Protein AF-A0A8S2G688-F1 (afdb_monomer_lite)

Organism: NCBI:txid1234261

pLDDT: mean 84.32, std 14.02, range [44.88, 97.44]

Secondary structure (DSSP, 8-state):
-EEPPHHHHHHH-PPPPPP---TT-HHHHHHHHTTSS-S-TTTEEEEE---SHHHHT-HHHHHHHHHHHHHHHHHT-EEEEES-GGGTGGGHHHHTT--EE---

Sequence (104 aa):
SMQLDSNRRLLYGRYKLVIDETEDESAARLLFQVGVLDPNPDKTTVFRMSDFVDDINNELKNVEILSTIKLCMETGKTILMVNTGRIHGSLYDVFNQNFSIMAT

Foldseek 3Di:
DDWPPPVVCVVPDADDDDDDPDPPPVVVVVCCVVPVAPPDCLAEDEDEQDPDPVSVPPVVVVVVVVVVVVVCVVSVHHYHYHPPPVCCVVCVCVNVVRDDDDDD

Radius of gyration: 15.56 Å; chains: 1; bounding box: 33×28×44 Å

InterPro domains:
  IPR031248 E3 ubiquitin-protein ligase RNF213 [PTHR22605] (13-102)

Structure (mmCIF, N/CA/C/O backbone):
data_AF-A0A8S2G688-F1
#
_entry.id   AF-A0A8S2G688-F1
#
loop_
_atom_site.group_PDB
_atom_site.id
_atom_site.type_symbol
_atom_site.label_atom_id
_atom_site.label_alt_id
_atom_site.label_comp_id
_atom_site.label_asym_id
_atom_site.label_entity_id
_atom_site.label_seq_id
_atom_site.pdbx_PDB_ins_code
_atom_site.Cartn_x
_atom_site.Cartn_y
_atom_site.Cartn_z
_atom_site.occupancy
_atom_site.B_iso_or_equiv
_atom_site.auth_seq_id
_atom_site.auth_comp_id
_atom_site.auth_asym_id
_atom_site.auth_atom_id
_atom_site.pdbx_PDB_model_num
ATOM 1 N N . SER A 1 1 ? 0.383 -3.725 28.687 1.00 46.19 1 SER A N 1
ATOM 2 C CA . SER A 1 1 ? -0.105 -3.491 27.315 1.00 46.19 1 SER A CA 1
ATOM 3 C C . SER A 1 1 ? -0.900 -4.711 26.885 1.00 46.19 1 SER A C 1
ATOM 5 O O . SER A 1 1 ? -0.417 -5.826 27.037 1.00 46.19 1 SER A O 1
ATOM 7 N N . MET A 1 2 ? -2.146 -4.535 26.442 1.00 44.88 2 MET A N 1
ATOM 8 C CA . MET A 1 2 ? -2.960 -5.654 25.962 1.00 44.88 2 MET A CA 1
ATOM 9 C C . MET A 1 2 ? -2.533 -5.938 24.517 1.00 44.88 2 MET A C 1
ATOM 11 O O . MET A 1 2 ? -2.825 -5.147 23.617 1.00 44.88 2 MET A O 1
ATOM 15 N N . GLN A 1 3 ? -1.749 -6.999 24.316 1.00 55.72 3 GLN A N 1
ATOM 16 C CA . GLN A 1 3 ? -1.441 -7.500 22.976 1.00 55.72 3 GLN A CA 1
ATOM 17 C C . GLN A 1 3 ? -2.735 -8.042 22.360 1.00 55.72 3 GLN A C 1
ATOM 19 O O . GLN A 1 3 ? -3.546 -8.653 23.060 1.00 55.72 3 GLN A O 1
ATOM 24 N N . LEU A 1 4 ? -2.965 -7.782 21.072 1.00 55.97 4 LEU A N 1
ATOM 25 C CA . LEU A 1 4 ? -4.109 -8.353 20.363 1.00 55.97 4 LEU A CA 1
ATOM 26 C C . LEU A 1 4 ? -4.039 -9.882 20.429 1.00 55.97 4 LEU A C 1
ATOM 28 O O . LEU A 1 4 ? -3.113 -10.487 19.894 1.00 55.97 4 LEU A O 1
ATOM 32 N N . ASP A 1 5 ? -5.030 -10.481 21.088 1.00 55.44 5 ASP A N 1
ATOM 33 C CA . ASP A 1 5 ? -5.183 -11.928 21.198 1.00 55.44 5 ASP A CA 1
ATOM 34 C C . ASP A 1 5 ? -5.215 -12.573 19.800 1.00 55.44 5 ASP A C 1
ATOM 36 O O . ASP A 1 5 ? -5.790 -12.029 18.852 1.00 55.44 5 ASP A O 1
ATOM 40 N N . SER A 1 6 ? -4.598 -13.743 19.672 1.00 57.28 6 SER A N 1
ATOM 41 C CA . SER A 1 6 ? -4.412 -14.519 18.438 1.00 57.28 6 SER A CA 1
ATOM 42 C C . SER A 1 6 ? -5.708 -14.679 17.634 1.00 57.28 6 SER A C 1
ATOM 44 O O . SER A 1 6 ? -5.694 -14.620 16.406 1.00 57.28 6 SER A O 1
ATOM 46 N N . ASN A 1 7 ? -6.843 -14.807 18.327 1.00 53.25 7 ASN A N 1
ATOM 47 C CA . ASN A 1 7 ? -8.171 -14.913 17.721 1.00 53.25 7 ASN A CA 1
ATOM 48 C C . ASN A 1 7 ? -8.627 -13.635 16.996 1.00 53.25 7 ASN A C 1
ATOM 50 O O . ASN A 1 7 ? -9.364 -13.722 16.017 1.00 53.25 7 ASN A O 1
ATOM 54 N N . ARG A 1 8 ? -8.174 -12.443 17.410 1.00 53.00 8 ARG A N 1
ATOM 55 C CA . ARG A 1 8 ? -8.487 -11.186 16.709 1.00 53.00 8 ARG A CA 1
ATOM 56 C C . ARG A 1 8 ? -7.679 -11.009 15.425 1.00 53.00 8 ARG A C 1
ATOM 58 O O . ARG A 1 8 ? -8.171 -10.354 14.513 1.00 53.00 8 ARG A O 1
ATOM 65 N N . ARG A 1 9 ? -6.495 -11.627 15.298 1.00 54.62 9 ARG A N 1
ATOM 66 C CA . ARG A 1 9 ? -5.717 -11.612 14.038 1.00 54.62 9 ARG A CA 1
ATOM 67 C C . ARG A 1 9 ? -6.483 -12.253 12.876 1.00 54.62 9 ARG A C 1
ATOM 69 O O . ARG A 1 9 ? -6.334 -11.825 11.735 1.00 54.62 9 ARG A O 1
ATOM 76 N N . LEU A 1 10 ? -7.348 -13.228 13.164 1.00 53.09 10 LEU A N 1
ATOM 77 C CA . LEU A 1 10 ? -8.199 -13.872 12.158 1.00 53.09 10 LEU A CA 1
ATOM 78 C C . LEU A 1 10 ? -9.261 -12.927 11.574 1.00 53.09 10 LEU A C 1
ATOM 80 O O . LEU A 1 10 ? -9.671 -13.127 10.435 1.00 53.09 10 LEU A O 1
ATOM 84 N N . LEU A 1 11 ? -9.678 -11.890 12.311 1.00 59.72 11 LEU A N 1
ATOM 85 C CA . LEU A 1 11 ? -10.738 -10.975 11.874 1.00 59.72 11 LEU A CA 1
ATOM 86 C C . LEU A 1 11 ? -10.264 -9.938 10.844 1.00 59.72 11 LEU A C 1
ATOM 88 O O . LEU A 1 11 ? -11.080 -9.469 10.058 1.00 59.72 11 LEU A O 1
ATOM 92 N N . TYR A 1 12 ? -8.973 -9.583 10.826 1.00 69.62 12 TYR A N 1
ATOM 93 C CA . TYR A 1 12 ? -8.478 -8.454 10.021 1.00 69.62 12 TYR A CA 1
ATOM 94 C C . TYR A 1 12 ? -7.706 -8.843 8.755 1.00 69.62 12 TYR A C 1
ATOM 96 O O . TYR A 1 12 ? -7.458 -7.982 7.916 1.00 69.62 12 TYR A O 1
ATOM 104 N N . GLY A 1 13 ? -7.377 -10.126 8.564 1.00 81.12 13 GLY A N 1
ATOM 105 C CA . GLY A 1 13 ? -6.602 -10.598 7.413 1.00 81.12 13 GLY A CA 1
ATOM 106 C C . GLY A 1 13 ? -5.188 -9.996 7.340 1.00 81.12 13 GLY A C 1
ATOM 107 O O . GLY A 1 13 ? -4.896 -8.939 7.888 1.00 81.12 13 GLY A O 1
ATOM 108 N N . ARG A 1 14 ? -4.257 -10.672 6.659 1.00 89.06 14 ARG A N 1
ATOM 109 C CA . ARG A 1 14 ? -2.932 -10.083 6.386 1.00 89.06 14 ARG A CA 1
ATOM 110 C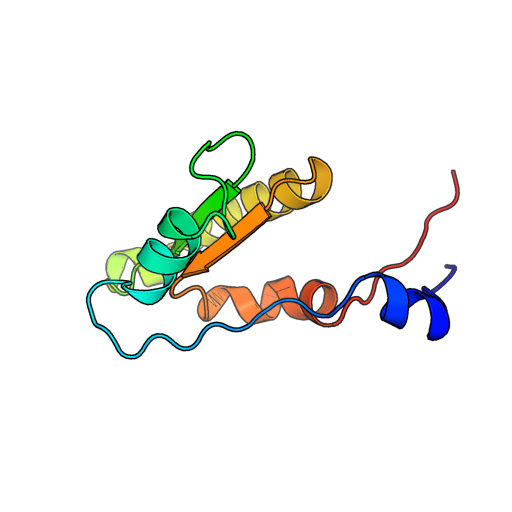 C . ARG A 1 14 ? -2.992 -9.128 5.195 1.00 89.06 14 ARG A C 1
ATOM 112 O O . ARG A 1 14 ? -3.788 -9.350 4.270 1.00 89.06 14 ARG A O 1
ATOM 119 N N . TYR A 1 15 ? -2.098 -8.137 5.207 1.00 92.38 15 TYR A N 1
ATOM 120 C CA . TYR A 1 15 ? -1.806 -7.282 4.054 1.00 92.38 15 TYR A CA 1
ATOM 121 C C . TYR A 1 15 ? -1.461 -8.125 2.822 1.00 92.38 15 TYR A C 1
ATOM 123 O O . TYR A 1 15 ? -1.009 -9.270 2.938 1.00 92.38 15 TYR A O 1
ATOM 131 N N . LYS A 1 16 ? -1.727 -7.579 1.634 1.00 92.56 16 LYS A N 1
ATOM 132 C CA . LYS A 1 16 ? -1.550 -8.291 0.367 1.00 92.56 16 LYS A CA 1
ATOM 133 C C . LYS A 1 16 ? -0.217 -7.909 -0.260 1.00 92.56 16 LYS A C 1
ATOM 135 O O . LYS A 1 16 ? 0.064 -6.728 -0.419 1.00 92.56 16 LYS A O 1
ATOM 140 N N . LEU A 1 17 ? 0.565 -8.920 -0.630 1.00 93.31 17 LEU A N 1
ATOM 141 C CA . LEU A 1 17 ? 1.684 -8.761 -1.547 1.00 93.31 17 LEU A CA 1
ATOM 142 C C . LEU A 1 17 ? 1.172 -9.074 -2.949 1.00 93.31 17 LEU A C 1
ATOM 144 O O . LEU A 1 17 ? 0.687 -10.178 -3.197 1.00 93.31 17 LEU A O 1
ATOM 148 N N . VAL A 1 18 ? 1.258 -8.090 -3.832 1.00 93.06 18 VAL A N 1
ATOM 149 C CA . VAL A 1 18 ? 0.943 -8.247 -5.249 1.00 93.06 18 VAL A CA 1
ATOM 150 C C . VAL A 1 18 ? 2.272 -8.366 -5.976 1.00 93.06 18 VAL A C 1
ATOM 152 O O . VAL A 1 18 ? 3.132 -7.503 -5.821 1.00 93.06 18 VAL A O 1
ATOM 155 N N . ILE A 1 19 ? 2.451 -9.460 -6.710 1.00 92.69 19 ILE A N 1
ATOM 156 C CA . ILE A 1 19 ? 3.621 -9.665 -7.562 1.00 92.69 19 ILE A CA 1
ATOM 157 C C . ILE A 1 19 ? 3.221 -9.196 -8.953 1.00 92.69 19 ILE A C 1
ATOM 159 O O . ILE A 1 19 ? 2.267 -9.720 -9.528 1.00 92.69 19 ILE A O 1
ATOM 163 N N . ASP A 1 20 ? 3.927 -8.188 -9.444 1.00 91.50 20 ASP A N 1
ATOM 164 C CA . ASP A 1 20 ? 3.757 -7.642 -10.780 1.00 91.50 20 ASP A CA 1
ATOM 165 C C . ASP A 1 20 ? 5.091 -7.775 -11.515 1.00 91.50 20 ASP A C 1
ATOM 167 O O . ASP A 1 20 ? 6.085 -7.176 -11.112 1.00 91.50 20 ASP A O 1
ATOM 171 N N . GLU A 1 21 ? 5.128 -8.627 -12.538 1.00 90.31 21 GLU A N 1
ATOM 172 C CA . GLU A 1 21 ? 6.311 -8.825 -13.387 1.00 90.31 21 GLU A CA 1
ATOM 173 C C . GLU A 1 21 ? 6.324 -7.860 -14.582 1.00 90.31 21 GLU A C 1
ATOM 175 O O . GLU A 1 21 ? 7.257 -7.878 -15.383 1.00 90.31 21 GLU A O 1
ATOM 180 N N . THR A 1 22 ? 5.286 -7.032 -14.731 1.00 90.75 22 THR A N 1
ATOM 181 C CA . THR A 1 22 ? 5.217 -6.040 -15.802 1.00 90.75 22 THR A CA 1
ATOM 182 C C . THR A 1 22 ? 6.051 -4.810 -15.466 1.00 90.75 22 THR A C 1
ATOM 184 O O . THR A 1 22 ? 6.190 -4.413 -14.311 1.00 90.75 22 THR A O 1
ATOM 187 N N . GLU A 1 23 ? 6.580 -4.164 -16.501 1.00 84.75 23 GLU A N 1
ATOM 188 C CA . GLU A 1 23 ? 7.327 -2.911 -16.356 1.00 84.75 23 GLU A CA 1
ATOM 189 C C . GLU A 1 23 ? 6.404 -1.679 -16.246 1.00 84.75 23 GLU A C 1
ATOM 191 O O . GLU A 1 23 ? 6.888 -0.562 -16.074 1.00 84.75 23 GLU A O 1
ATOM 196 N N . ASP A 1 24 ? 5.078 -1.856 -16.352 1.00 87.06 24 ASP A N 1
ATOM 197 C CA . ASP A 1 24 ? 4.098 -0.768 -16.479 1.00 87.06 24 ASP A CA 1
ATOM 198 C C . ASP A 1 24 ? 3.036 -0.718 -15.361 1.00 87.06 24 ASP A C 1
ATOM 200 O O . ASP A 1 24 ? 2.015 -0.037 -15.503 1.00 87.06 24 ASP A O 1
ATOM 204 N N . GLU A 1 25 ? 3.269 -1.415 -14.243 1.00 89.50 25 GLU A N 1
ATOM 205 C CA . GLU A 1 25 ? 2.345 -1.503 -13.099 1.00 89.50 25 GLU A CA 1
ATOM 206 C C . GLU A 1 25 ? 0.935 -2.007 -13.498 1.00 89.50 25 GLU A C 1
ATOM 208 O O . GLU A 1 25 ? -0.093 -1.559 -12.962 1.00 89.50 25 GLU A O 1
ATOM 213 N N . SER A 1 26 ? 0.850 -2.931 -14.463 1.00 94.25 26 SER A N 1
ATOM 214 C CA . SER A 1 26 ? -0.422 -3.468 -14.962 1.00 94.25 26 SER A CA 1
ATOM 215 C C . SER A 1 26 ? -1.295 -4.066 -13.856 1.00 94.25 26 SER A C 1
ATOM 217 O O . SER A 1 26 ? -2.521 -3.919 -13.897 1.00 94.25 26 SER A O 1
ATOM 219 N N . ALA A 1 27 ? -0.703 -4.689 -12.831 1.00 95.06 27 ALA A N 1
ATOM 220 C CA . ALA A 1 27 ? -1.466 -5.238 -11.715 1.00 95.06 27 ALA A CA 1
ATOM 221 C C . ALA A 1 27 ? -2.136 -4.128 -10.895 1.00 95.06 27 ALA A C 1
ATOM 223 O O . ALA A 1 27 ? -3.314 -4.241 -10.552 1.00 95.06 27 AL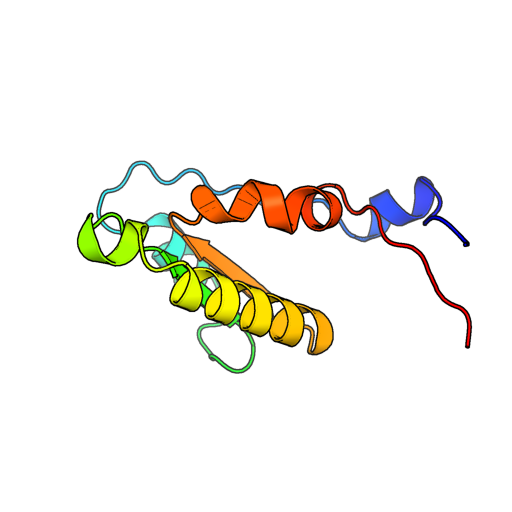A A O 1
ATOM 224 N N . ALA A 1 28 ? -1.431 -3.023 -10.627 1.00 94.50 28 ALA A N 1
ATOM 225 C CA . ALA A 1 28 ? -2.008 -1.877 -9.927 1.00 94.50 28 ALA A CA 1
ATOM 226 C C . ALA A 1 28 ? -3.185 -1.288 -10.717 1.00 94.50 28 ALA A C 1
ATOM 228 O O . ALA A 1 28 ? -4.259 -1.056 -10.158 1.00 94.50 28 ALA A O 1
ATOM 229 N N . ARG A 1 29 ? -3.016 -1.113 -12.035 1.00 94.94 29 ARG A N 1
ATOM 230 C CA . ARG A 1 29 ? -4.079 -0.631 -12.932 1.00 94.94 29 ARG A CA 1
ATOM 231 C C . ARG A 1 29 ? -5.300 -1.547 -12.910 1.00 94.94 29 ARG A C 1
ATOM 233 O O . ARG A 1 29 ? -6.422 -1.054 -12.795 1.00 94.94 29 ARG A O 1
ATOM 240 N N . LEU A 1 30 ? -5.089 -2.862 -12.962 1.00 96.62 30 LEU A N 1
ATOM 241 C CA . LEU A 1 30 ? -6.168 -3.843 -12.893 1.00 96.62 30 LEU A CA 1
ATOM 242 C C . LEU A 1 30 ? -6.934 -3.745 -11.567 1.00 96.62 30 LEU A C 1
ATOM 244 O O . LEU A 1 30 ? -8.161 -3.761 -11.580 1.00 96.62 30 LEU A O 1
ATOM 248 N N . LEU A 1 31 ? -6.237 -3.585 -10.437 1.00 96.94 31 LEU A N 1
ATOM 249 C CA . LEU A 1 31 ? -6.863 -3.460 -9.115 1.00 96.94 31 LEU A CA 1
ATOM 250 C C . LEU A 1 31 ? -7.777 -2.233 -9.001 1.00 96.94 31 LEU A C 1
ATOM 252 O O . LEU A 1 31 ? -8.843 -2.329 -8.389 1.00 96.94 31 LEU A O 1
ATOM 256 N N . PHE A 1 32 ? -7.404 -1.107 -9.614 1.00 97.19 32 PHE A N 1
ATOM 257 C CA . PHE A 1 32 ? -8.298 0.049 -9.733 1.00 97.19 32 PHE A CA 1
ATOM 258 C C . PHE A 1 32 ? -9.468 -0.236 -10.681 1.00 97.19 32 PHE A C 1
ATOM 260 O O . PHE A 1 32 ? -10.615 0.055 -10.350 1.00 97.19 32 PHE A O 1
ATOM 267 N N . GLN A 1 33 ? -9.203 -0.842 -11.842 1.00 97.38 33 GLN A N 1
ATOM 268 C CA . GLN A 1 33 ? -10.226 -1.116 -12.855 1.00 97.38 33 GLN A CA 1
ATOM 269 C C . GLN A 1 33 ? -11.323 -2.065 -12.353 1.00 97.38 33 GLN A C 1
ATOM 271 O O . GLN A 1 33 ? -12.494 -1.872 -12.672 1.00 97.38 33 GLN A O 1
ATOM 276 N N . VAL A 1 34 ? -10.960 -3.082 -11.567 1.00 97.12 34 VAL A N 1
ATOM 277 C CA . VAL A 1 34 ? -11.916 -4.048 -11.001 1.00 97.12 34 VAL A CA 1
ATOM 278 C C . VAL A 1 34 ? -12.554 -3.572 -9.689 1.00 97.12 34 VAL A C 1
ATOM 280 O O . VAL A 1 34 ? -13.354 -4.298 -9.104 1.00 97.12 34 VAL A O 1
ATOM 283 N N . GLY A 1 35 ? -12.214 -2.366 -9.218 1.00 96.31 35 GLY A N 1
ATOM 284 C CA . GLY A 1 35 ? -12.792 -1.763 -8.015 1.00 96.31 35 GLY A CA 1
ATOM 285 C C . GLY A 1 35 ? -12.289 -2.349 -6.694 1.00 96.31 35 GLY A C 1
ATOM 286 O O . GLY A 1 35 ? -12.924 -2.150 -5.661 1.00 96.31 35 GLY A O 1
ATOM 287 N N . VAL A 1 36 ? -11.160 -3.066 -6.703 1.00 96.25 36 VAL A N 1
ATOM 288 C CA . VAL A 1 36 ? -10.491 -3.512 -5.467 1.00 96.25 36 VAL A CA 1
ATOM 289 C C . VAL A 1 36 ? -9.841 -2.325 -4.759 1.00 96.25 36 VAL A C 1
ATOM 291 O O . VAL A 1 36 ? -9.877 -2.242 -3.533 1.00 96.25 36 VAL A O 1
ATOM 294 N N . LEU A 1 37 ? -9.265 -1.403 -5.531 1.00 97.44 37 LEU A N 1
ATOM 295 C CA . LEU A 1 37 ? -8.775 -0.115 -5.051 1.00 97.44 37 LEU A CA 1
ATOM 296 C C . LEU A 1 37 ? -9.689 1.003 -5.552 1.00 97.44 37 LEU A C 1
ATOM 298 O O . LEU A 1 37 ? -10.114 0.997 -6.706 1.00 97.44 37 LEU A O 1
ATOM 302 N N . ASP A 1 38 ? -9.968 1.981 -4.692 1.00 97.38 38 ASP A N 1
ATOM 303 C CA . ASP A 1 38 ? -10.763 3.154 -5.061 1.00 97.38 38 ASP A CA 1
ATOM 304 C C . ASP A 1 38 ? -9.834 4.232 -5.651 1.00 97.38 38 ASP A C 1
ATOM 306 O O . ASP A 1 38 ? -8.859 4.589 -4.987 1.00 97.38 38 ASP A O 1
ATOM 310 N N . PRO A 1 39 ? -10.085 4.757 -6.864 1.00 95.31 39 PRO A N 1
ATOM 311 C CA . PRO A 1 39 ? -9.224 5.764 -7.486 1.00 95.31 39 PRO A CA 1
ATOM 312 C C . PRO A 1 39 ? -9.278 7.136 -6.791 1.00 95.31 39 PRO A C 1
ATOM 314 O O . PRO A 1 39 ? -8.472 8.007 -7.115 1.00 95.31 39 PRO A O 1
ATOM 317 N N . ASN A 1 40 ? -10.212 7.362 -5.860 1.00 95.75 40 ASN A N 1
ATOM 318 C CA . ASN A 1 40 ? -10.282 8.598 -5.093 1.00 95.75 40 ASN A CA 1
ATOM 319 C C . ASN A 1 40 ? -9.088 8.705 -4.111 1.00 95.75 40 ASN A C 1
ATOM 321 O O . ASN A 1 40 ? -8.965 7.854 -3.222 1.00 95.75 40 ASN A O 1
ATOM 325 N N . PRO A 1 41 ? -8.262 9.771 -4.182 1.00 91.50 41 PRO A N 1
ATOM 326 C CA . PRO A 1 41 ? -7.131 9.988 -3.268 1.00 91.50 41 PRO A CA 1
ATOM 327 C C . PRO A 1 41 ? -7.534 10.166 -1.791 1.00 91.50 41 PRO A C 1
ATOM 329 O O . PRO A 1 41 ? -6.715 10.015 -0.877 1.00 91.50 41 PRO A O 1
ATOM 332 N N . ASP A 1 42 ? -8.804 10.460 -1.515 1.00 93.81 42 ASP A N 1
ATOM 333 C CA . ASP A 1 42 ? -9.327 10.497 -0.148 1.00 93.81 42 ASP A CA 1
ATOM 334 C C . ASP A 1 42 ? -9.535 9.105 0.449 1.00 93.81 42 ASP A C 1
ATOM 336 O O . ASP A 1 42 ? -9.606 8.970 1.668 1.00 93.81 42 ASP A O 1
ATOM 340 N N . LYS A 1 43 ? -9.584 8.067 -0.390 1.00 96.25 43 LYS A N 1
ATOM 341 C CA . LYS A 1 43 ? -9.793 6.678 0.026 1.00 96.25 43 LYS A CA 1
ATOM 342 C C . LYS A 1 43 ? -8.570 5.795 -0.180 1.00 96.25 43 LYS A C 1
ATOM 344 O O . LYS A 1 43 ? -8.319 4.940 0.669 1.00 96.25 43 LYS A O 1
ATOM 349 N N . THR A 1 44 ? -7.812 6.003 -1.258 1.00 97.31 44 THR A N 1
ATOM 350 C CA . THR A 1 44 ? -6.593 5.241 -1.556 1.00 97.31 44 THR A CA 1
ATOM 351 C C . THR A 1 44 ? -5.423 6.174 -1.827 1.00 97.31 44 THR A C 1
ATOM 353 O O . THR A 1 44 ? -5.483 7.012 -2.723 1.00 97.31 44 THR A O 1
ATOM 356 N N . THR A 1 45 ? -4.320 5.970 -1.115 1.00 96.12 45 THR A N 1
ATOM 357 C CA . THR A 1 45 ? -3.059 6.676 -1.348 1.00 96.12 45 THR A CA 1
ATOM 358 C C . THR A 1 45 ? -2.042 5.716 -1.955 1.00 96.12 45 THR A C 1
ATOM 360 O O . THR A 1 45 ? -1.815 4.628 -1.422 1.00 96.12 45 THR A O 1
ATOM 363 N N . VAL A 1 46 ? -1.408 6.120 -3.059 1.00 93.69 46 VAL A N 1
ATOM 364 C CA . VAL A 1 46 ? -0.350 5.338 -3.713 1.00 93.69 46 VAL A CA 1
ATOM 365 C C . VAL A 1 46 ? 1.011 5.954 -3.412 1.00 93.69 46 VAL A C 1
ATOM 367 O O . VAL A 1 46 ? 1.250 7.116 -3.733 1.00 93.69 46 VAL A O 1
ATOM 370 N N . PHE A 1 47 ? 1.915 5.163 -2.843 1.00 91.06 47 PHE A N 1
ATOM 371 C CA . PHE A 1 47 ? 3.304 5.546 -2.615 1.00 91.06 47 PHE A CA 1
ATOM 372 C C . PHE A 1 47 ? 4.200 4.834 -3.616 1.00 91.06 47 PHE A C 1
ATOM 374 O O . PHE A 1 47 ? 4.255 3.605 -3.637 1.00 91.06 47 PHE A O 1
ATOM 381 N N . ARG A 1 48 ? 4.917 5.620 -4.420 1.00 86.31 48 ARG A N 1
ATOM 382 C CA . ARG A 1 48 ? 5.925 5.129 -5.359 1.00 86.31 48 ARG A CA 1
ATOM 383 C C . ARG A 1 48 ? 7.289 5.609 -4.912 1.00 86.31 48 ARG A C 1
ATOM 385 O O . ARG A 1 48 ? 7.513 6.815 -4.795 1.00 86.31 48 ARG A O 1
ATOM 392 N N . MET A 1 49 ? 8.184 4.669 -4.651 1.00 81.56 49 MET A N 1
ATOM 393 C CA . MET A 1 49 ? 9.589 4.989 -4.444 1.00 81.56 49 MET A CA 1
ATOM 394 C C . MET A 1 49 ? 10.350 4.865 -5.756 1.00 81.56 49 MET A C 1
ATOM 396 O O . MET A 1 49 ? 10.112 3.967 -6.553 1.00 81.56 49 MET A O 1
ATOM 400 N N . SER A 1 50 ? 11.238 5.828 -5.971 1.00 72.62 50 SER A N 1
ATOM 401 C CA . SER A 1 50 ? 12.061 5.931 -7.166 1.00 72.62 50 SER A CA 1
ATOM 402 C C . SER A 1 50 ? 13.315 5.069 -7.033 1.00 72.62 50 SER A C 1
ATOM 404 O O . SER A 1 50 ? 13.965 5.033 -5.977 1.00 72.62 50 SER A O 1
ATOM 406 N N . ASP A 1 51 ? 13.669 4.407 -8.129 1.00 68.50 51 ASP A N 1
ATOM 407 C CA . ASP A 1 51 ? 14.906 3.639 -8.273 1.00 68.50 51 ASP A CA 1
ATOM 408 C C . ASP A 1 51 ? 16.074 4.477 -8.815 1.00 68.50 51 ASP A C 1
ATOM 410 O O . ASP A 1 51 ? 17.195 3.983 -8.921 1.00 68.50 51 ASP A O 1
ATOM 414 N N . PHE A 1 52 ? 15.854 5.768 -9.096 1.00 69.25 52 PHE A N 1
ATOM 415 C CA . PHE A 1 52 ? 16.922 6.683 -9.496 1.00 69.25 52 PHE A CA 1
ATOM 416 C C . PHE A 1 52 ? 17.855 6.986 -8.321 1.00 69.25 52 PHE A C 1
ATOM 418 O O . PHE A 1 52 ? 17.396 7.389 -7.255 1.00 69.25 52 PHE A O 1
ATOM 425 N N . VAL A 1 53 ? 19.169 6.837 -8.541 1.00 60.44 53 VAL A N 1
ATOM 426 C CA . VAL A 1 53 ? 20.244 6.948 -7.528 1.00 60.44 53 VAL A CA 1
ATOM 427 C C . VAL A 1 53 ? 20.156 8.233 -6.693 1.00 60.44 53 VAL A C 1
ATOM 429 O O . VAL A 1 53 ? 20.328 8.184 -5.475 1.00 60.44 53 VAL A O 1
ATOM 432 N N . ASP A 1 54 ? 19.809 9.358 -7.319 1.00 62.28 54 ASP A N 1
ATOM 433 C CA . ASP A 1 54 ? 19.685 10.659 -6.647 1.00 62.28 54 ASP A CA 1
ATOM 434 C C . ASP A 1 54 ? 18.503 10.722 -5.664 1.00 62.28 54 ASP A C 1
ATOM 436 O O . ASP A 1 54 ? 18.554 11.434 -4.662 1.00 62.28 54 ASP A O 1
ATOM 440 N N . ASP A 1 55 ? 17.456 9.928 -5.899 1.00 64.12 55 ASP A N 1
ATOM 441 C CA . ASP A 1 55 ? 16.327 9.774 -4.980 1.00 64.12 55 ASP A CA 1
ATOM 442 C C . ASP A 1 55 ? 16.602 8.739 -3.876 1.00 64.12 55 ASP A C 1
ATOM 444 O O . ASP A 1 55 ? 15.944 8.768 -2.835 1.00 64.12 55 ASP A O 1
ATOM 448 N N . ILE A 1 56 ? 17.558 7.820 -4.073 1.00 61.94 56 ILE A N 1
ATOM 449 C CA . ILE A 1 56 ? 17.868 6.750 -3.108 1.00 61.94 56 ILE A CA 1
ATOM 450 C C . ILE A 1 56 ? 18.462 7.308 -1.821 1.00 61.94 56 ILE A C 1
ATOM 452 O O . ILE A 1 56 ? 18.077 6.881 -0.732 1.00 61.94 56 ILE A O 1
ATOM 456 N N . ASN A 1 57 ? 19.359 8.283 -1.949 1.00 64.38 57 ASN A N 1
ATOM 457 C CA . ASN A 1 57 ? 20.052 8.896 -0.817 1.00 64.38 57 ASN A CA 1
ATOM 458 C C . ASN A 1 57 ? 19.233 10.009 -0.146 1.00 64.38 57 ASN A C 1
ATOM 460 O O . ASN A 1 57 ? 19.723 10.687 0.755 1.00 64.38 57 ASN A O 1
ATOM 464 N N . ASN A 1 58 ? 17.985 10.213 -0.574 1.00 74.94 58 ASN A N 1
ATOM 465 C CA . ASN A 1 58 ? 17.111 11.217 0.003 1.00 74.94 58 ASN A CA 1
ATOM 466 C C . ASN A 1 58 ? 16.384 10.652 1.235 1.00 74.94 58 ASN A C 1
ATOM 468 O O . ASN A 1 58 ? 15.210 10.281 1.188 1.00 74.94 58 ASN A O 1
ATOM 472 N N . GLU A 1 59 ? 17.100 10.584 2.360 1.00 79.88 59 GLU A N 1
ATOM 473 C CA . GLU A 1 59 ? 16.535 10.155 3.646 1.00 79.88 59 GLU A CA 1
ATOM 474 C C . GLU A 1 59 ? 15.327 11.003 4.065 1.00 79.88 59 GLU A C 1
ATOM 476 O O . GLU A 1 59 ? 14.365 10.473 4.623 1.00 79.88 59 GLU A O 1
ATOM 481 N N . LEU A 1 60 ? 15.332 12.300 3.739 1.00 83.19 60 LEU A N 1
ATOM 482 C CA . LEU A 1 60 ? 14.224 13.204 4.042 1.00 83.19 60 LEU A CA 1
ATOM 483 C C . LEU A 1 60 ? 12.930 12.750 3.353 1.00 83.19 60 LEU A C 1
ATOM 485 O O . LEU A 1 60 ? 11.890 12.649 4.001 1.00 83.19 60 LEU A O 1
ATOM 489 N N . LYS A 1 61 ? 13.010 12.361 2.076 1.00 82.19 61 LYS A N 1
ATOM 490 C CA . LYS A 1 61 ? 11.877 11.815 1.312 1.00 82.19 61 LYS A CA 1
ATOM 491 C C . LYS A 1 61 ? 11.334 10.526 1.934 1.00 82.19 61 LYS A C 1
ATOM 493 O O . LYS A 1 61 ? 10.122 10.319 1.976 1.00 82.19 61 LYS A O 1
ATOM 498 N N . ASN A 1 62 ? 12.206 9.667 2.469 1.00 84.88 62 ASN A N 1
ATOM 499 C CA . ASN A 1 62 ? 11.774 8.457 3.177 1.00 84.88 62 ASN A CA 1
ATOM 500 C C . ASN A 1 62 ? 10.991 8.800 4.451 1.00 84.88 62 ASN A C 1
ATOM 502 O O . ASN A 1 62 ? 9.957 8.186 4.719 1.00 84.88 62 ASN A O 1
ATOM 506 N N . VAL A 1 63 ? 11.451 9.797 5.214 1.00 87.56 63 VAL A N 1
ATOM 507 C CA . VAL A 1 63 ? 10.759 10.283 6.418 1.00 87.56 63 VAL A CA 1
ATOM 508 C C . VAL A 1 63 ? 9.396 10.884 6.069 1.00 87.56 63 VAL A C 1
ATOM 510 O O . VAL A 1 63 ? 8.407 10.577 6.734 1.00 87.56 63 VAL A O 1
ATOM 513 N N . GLU A 1 64 ? 9.310 11.684 5.007 1.00 88.88 64 GLU A N 1
ATOM 514 C CA . GLU A 1 64 ? 8.050 12.266 4.526 1.00 88.88 64 GLU A CA 1
ATOM 515 C C . GLU A 1 64 ? 7.038 11.188 4.114 1.00 88.88 64 GLU A C 1
ATOM 517 O O . GLU A 1 64 ? 5.868 11.238 4.511 1.00 88.88 64 GLU A O 1
ATOM 522 N N . ILE A 1 65 ? 7.491 10.167 3.378 1.00 89.81 65 ILE A N 1
ATOM 523 C CA . ILE A 1 65 ? 6.650 9.031 2.988 1.00 89.81 65 ILE A CA 1
ATOM 524 C C . ILE A 1 65 ? 6.163 8.274 4.227 1.00 89.81 65 ILE A C 1
ATOM 526 O O . ILE A 1 65 ? 4.965 8.021 4.347 1.00 89.81 65 ILE A O 1
ATOM 530 N N . LEU A 1 66 ? 7.047 7.956 5.178 1.00 92.12 66 LEU A N 1
ATOM 531 C CA . LEU A 1 66 ? 6.671 7.258 6.414 1.00 92.12 66 LEU A CA 1
ATOM 532 C C . LEU A 1 66 ? 5.680 8.065 7.265 1.00 92.12 66 LEU A C 1
ATOM 534 O O . LEU A 1 66 ? 4.718 7.500 7.786 1.00 92.12 66 LEU A O 1
ATOM 538 N N . SER A 1 67 ? 5.874 9.381 7.368 1.00 93.19 67 SER A N 1
ATOM 539 C CA . SER A 1 67 ? 4.946 10.285 8.056 1.00 93.19 67 SER A CA 1
ATOM 540 C C . SER A 1 67 ? 3.559 10.264 7.403 1.00 93.19 67 SER A C 1
ATOM 542 O O . SER A 1 67 ? 2.536 10.142 8.078 1.00 93.19 67 SER A O 1
ATOM 544 N N . THR A 1 68 ? 3.517 10.278 6.070 1.00 93.06 68 THR A N 1
ATOM 545 C CA . THR A 1 68 ? 2.261 10.235 5.311 1.00 93.06 68 THR A CA 1
ATOM 546 C C . THR A 1 68 ? 1.575 8.870 5.414 1.00 93.06 68 THR A C 1
ATOM 548 O O . THR A 1 68 ? 0.352 8.805 5.543 1.00 93.06 68 THR A O 1
ATOM 551 N N . ILE A 1 69 ? 2.340 7.771 5.413 1.00 94.75 69 ILE A N 1
ATOM 552 C CA . ILE A 1 69 ? 1.825 6.417 5.671 1.00 94.75 69 ILE A CA 1
ATOM 553 C C . ILE A 1 69 ? 1.167 6.368 7.048 1.00 94.75 69 ILE A C 1
ATOM 555 O O . ILE A 1 69 ? 0.037 5.898 7.160 1.00 94.75 69 ILE A O 1
ATOM 559 N N . LYS A 1 70 ? 1.826 6.909 8.080 1.00 94.81 70 LYS A N 1
ATOM 560 C CA . LYS A 1 70 ? 1.271 6.970 9.435 1.00 94.81 70 LYS A CA 1
ATOM 561 C C . LYS A 1 70 ? -0.061 7.725 9.463 1.00 94.81 70 LYS A C 1
ATOM 563 O O . LYS A 1 70 ? -1.036 7.202 9.993 1.00 94.81 70 LYS A O 1
ATOM 568 N N . LEU A 1 71 ? -0.138 8.887 8.816 1.00 95.19 71 LEU A N 1
ATOM 569 C CA . LEU A 1 71 ? -1.388 9.642 8.706 1.00 95.19 71 LEU A CA 1
ATOM 570 C C . LEU A 1 71 ? -2.487 8.847 7.975 1.00 95.19 71 LEU A C 1
ATOM 572 O O . LEU A 1 71 ? -3.648 8.866 8.382 1.00 95.19 71 LEU A O 1
ATOM 576 N N . CYS A 1 72 ? -2.144 8.119 6.910 1.00 96.19 72 CYS A N 1
ATOM 577 C CA . CYS A 1 72 ? -3.094 7.255 6.201 1.00 96.19 72 CYS A CA 1
ATOM 578 C C . CYS A 1 72 ? -3.615 6.124 7.101 1.00 96.19 72 CYS A C 1
ATOM 580 O O . CYS A 1 72 ? -4.811 5.838 7.088 1.00 96.19 72 CYS A O 1
ATOM 582 N N . MET A 1 73 ? -2.743 5.525 7.920 1.00 94.00 73 MET A N 1
ATOM 583 C CA . MET A 1 73 ? -3.128 4.509 8.906 1.00 94.00 73 MET A CA 1
ATOM 584 C C . MET A 1 73 ? -4.069 5.079 9.975 1.00 94.00 73 MET A C 1
ATOM 586 O O . MET A 1 73 ? -5.049 4.430 10.328 1.00 94.00 73 MET A O 1
ATOM 590 N N . GLU A 1 74 ? -3.801 6.294 10.461 1.00 93.94 74 GLU A N 1
ATOM 591 C CA . GLU A 1 74 ? -4.639 6.991 11.448 1.00 93.94 74 GLU A CA 1
ATOM 592 C C . GLU A 1 74 ? -6.017 7.375 10.886 1.00 93.94 74 GLU A C 1
ATOM 594 O O . GLU A 1 74 ? -7.013 7.349 11.605 1.00 93.94 74 GLU A O 1
ATOM 599 N N . THR A 1 75 ? -6.089 7.703 9.594 1.00 95.31 75 THR A N 1
ATOM 600 C CA . THR A 1 75 ? -7.320 8.152 8.917 1.00 95.31 75 THR A CA 1
ATOM 601 C C . THR A 1 75 ? -8.103 7.028 8.236 1.00 95.31 75 THR A C 1
ATOM 603 O O . THR A 1 75 ? -9.178 7.275 7.692 1.00 95.31 75 THR A O 1
ATOM 606 N N . GLY A 1 76 ? -7.600 5.791 8.270 1.00 94.06 76 GLY A N 1
ATOM 607 C CA . GLY A 1 76 ? -8.272 4.630 7.681 1.00 94.06 76 GLY A CA 1
ATOM 608 C C . GLY A 1 76 ? -8.234 4.584 6.150 1.00 94.06 76 GLY A C 1
ATOM 609 O O . GLY A 1 76 ? -9.082 3.930 5.542 1.00 94.06 76 GLY A O 1
ATOM 610 N N . LYS A 1 77 ? -7.271 5.263 5.516 1.00 96.25 77 LYS A N 1
ATOM 611 C CA . LYS A 1 77 ? -7.081 5.209 4.060 1.00 96.25 77 LYS A CA 1
ATOM 612 C C . LYS A 1 77 ? -6.418 3.898 3.637 1.00 96.25 77 LYS A C 1
ATOM 614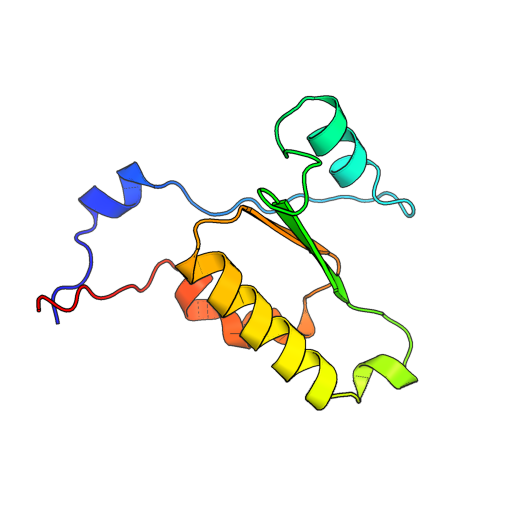 O O . LYS A 1 77 ? -5.533 3.379 4.318 1.00 96.25 77 LYS A O 1
ATOM 619 N N . THR A 1 78 ? -6.800 3.396 2.466 1.00 96.19 78 THR A N 1
ATOM 620 C CA . THR A 1 78 ? -6.111 2.274 1.817 1.00 96.19 78 THR A CA 1
ATOM 621 C C . THR A 1 78 ? -4.761 2.748 1.292 1.00 96.19 78 THR A C 1
ATOM 623 O O . THR A 1 78 ? -4.654 3.830 0.719 1.00 96.19 78 THR A O 1
ATOM 626 N N . ILE A 1 79 ? -3.723 1.9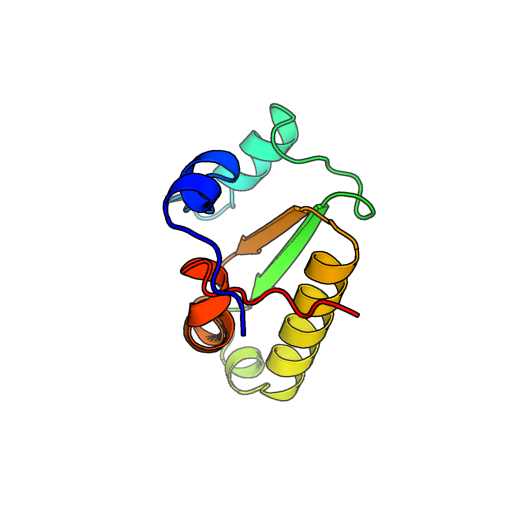38 1.476 1.00 96.31 79 ILE A N 1
ATOM 627 C CA . ILE A 1 79 ? -2.363 2.261 1.049 1.00 96.31 79 ILE A CA 1
ATOM 628 C C . ILE A 1 79 ? -1.924 1.240 0.002 1.00 96.31 79 ILE A C 1
ATOM 630 O O . ILE A 1 79 ? -1.926 0.040 0.275 1.00 96.31 79 ILE A O 1
ATOM 634 N N . LEU A 1 80 ? -1.516 1.718 -1.175 1.00 95.50 80 LEU A N 1
ATOM 635 C CA . LEU A 1 80 ? -0.798 0.924 -2.172 1.00 95.50 80 LEU A CA 1
ATOM 636 C C . LEU A 1 80 ? 0.671 1.352 -2.175 1.00 95.50 80 LEU A C 1
ATOM 638 O O . LEU A 1 80 ? 0.977 2.528 -2.358 1.00 95.50 80 LEU A O 1
ATOM 642 N N . MET A 1 81 ? 1.576 0.399 -1.976 1.00 92.94 81 MET A N 1
ATOM 643 C CA . MET A 1 81 ? 3.017 0.639 -1.948 1.00 92.94 81 MET A CA 1
ATOM 644 C C . MET A 1 81 ? 3.673 -0.012 -3.166 1.00 92.94 81 MET A C 1
ATOM 646 O O . MET A 1 81 ? 3.497 -1.209 -3.383 1.00 92.94 81 MET A O 1
ATOM 650 N N . VAL A 1 82 ? 4.434 0.766 -3.937 1.00 90.44 82 VAL A N 1
ATOM 651 C CA . VAL A 1 82 ? 5.155 0.317 -5.138 1.00 90.44 82 VAL A CA 1
ATOM 652 C C . VAL A 1 82 ? 6.640 0.652 -4.990 1.00 90.44 82 VAL A C 1
ATOM 654 O O . VAL A 1 82 ? 7.003 1.781 -4.649 1.00 90.44 82 VAL A O 1
ATOM 657 N N . ASN A 1 83 ? 7.497 -0.346 -5.212 1.00 83.69 83 ASN A N 1
ATOM 658 C CA . ASN A 1 83 ? 8.963 -0.258 -5.120 1.00 83.69 83 ASN A CA 1
ATOM 659 C C . ASN A 1 83 ? 9.498 0.249 -3.764 1.00 83.69 83 ASN A C 1
ATOM 661 O O . ASN A 1 83 ? 10.600 0.778 -3.654 1.00 83.69 83 ASN A O 1
ATOM 665 N N . THR A 1 84 ? 8.755 0.049 -2.673 1.00 78.94 84 THR A N 1
ATOM 666 C CA . THR A 1 84 ? 9.084 0.595 -1.342 1.00 78.94 84 THR A CA 1
ATOM 667 C C . THR A 1 84 ? 9.988 -0.305 -0.490 1.00 78.94 84 THR A C 1
ATOM 669 O O . THR A 1 84 ? 9.910 -0.278 0.741 1.00 78.94 84 THR A O 1
ATOM 672 N N . GLY A 1 85 ? 10.842 -1.131 -1.105 1.00 82.38 85 GLY A N 1
ATOM 673 C CA . GLY A 1 85 ? 11.661 -2.119 -0.383 1.00 82.38 85 GLY A CA 1
ATOM 674 C C . GLY A 1 85 ? 12.546 -1.505 0.712 1.00 82.38 85 GLY A C 1
ATOM 675 O O . GLY A 1 85 ? 12.746 -2.106 1.765 1.00 82.38 85 GLY A O 1
ATOM 676 N N . ARG A 1 86 ? 13.001 -0.263 0.512 1.00 82.69 86 ARG A N 1
ATOM 677 C CA . ARG A 1 86 ? 13.915 0.450 1.422 1.00 82.69 86 ARG A CA 1
ATOM 678 C C . ARG A 1 86 ? 13.295 0.809 2.773 1.00 82.69 86 ARG A C 1
ATOM 680 O O . ARG A 1 86 ? 14.002 0.830 3.771 1.00 82.69 86 ARG A O 1
ATOM 687 N N . ILE A 1 87 ? 11.984 1.048 2.823 1.00 86.12 87 ILE A N 1
ATOM 688 C CA . ILE A 1 87 ? 11.263 1.377 4.068 1.00 86.12 87 ILE A CA 1
ATOM 689 C C . ILE A 1 87 ? 10.538 0.179 4.680 1.00 86.12 87 ILE A C 1
ATOM 691 O O . ILE A 1 87 ? 9.866 0.314 5.701 1.00 86.12 87 ILE A O 1
ATOM 695 N N . HIS A 1 88 ? 10.685 -1.010 4.090 1.00 85.12 88 HIS A N 1
ATOM 696 C CA . HIS A 1 88 ? 10.031 -2.217 4.586 1.00 85.12 88 HIS A CA 1
ATOM 697 C C . HIS A 1 88 ? 10.465 -2.552 6.023 1.00 85.12 88 HIS A C 1
ATOM 699 O O . HIS A 1 88 ? 9.635 -2.933 6.846 1.00 85.12 88 HIS A O 1
ATOM 705 N N . GLY A 1 89 ? 11.744 -2.329 6.354 1.00 87.56 89 GLY A N 1
ATOM 706 C CA . GLY A 1 89 ? 12.261 -2.507 7.715 1.00 87.56 89 GLY A CA 1
ATOM 707 C C . GLY A 1 89 ? 11.571 -1.603 8.742 1.00 87.56 89 GLY A C 1
ATOM 708 O O . GLY A 1 89 ? 11.228 -2.060 9.827 1.00 87.56 89 GLY A O 1
ATOM 709 N N . SER A 1 90 ? 11.279 -0.351 8.376 1.00 90.44 90 SER A N 1
ATOM 710 C CA . SER A 1 90 ? 10.580 0.614 9.239 1.00 90.44 90 SER A CA 1
ATOM 711 C C . SER A 1 90 ? 9.117 0.248 9.506 1.00 90.44 90 SER A C 1
ATOM 713 O O . SER A 1 90 ? 8.531 0.726 10.472 1.00 90.44 90 SER A O 1
ATOM 715 N N . LEU A 1 91 ? 8.521 -0.597 8.661 1.00 92.12 91 LEU A N 1
ATOM 716 C CA . LEU A 1 91 ? 7.122 -1.023 8.745 1.00 92.12 91 LEU A CA 1
ATOM 717 C C . LEU A 1 91 ? 6.975 -2.473 9.229 1.00 92.12 91 LEU A C 1
ATOM 719 O O . LEU A 1 91 ? 5.874 -3.022 9.210 1.00 92.12 91 LEU A O 1
ATOM 723 N N . TYR A 1 92 ? 8.061 -3.099 9.691 1.00 91.38 92 TYR A N 1
ATOM 724 C CA . TYR A 1 92 ? 8.081 -4.512 10.069 1.00 91.38 92 TYR A CA 1
ATOM 725 C C . TYR A 1 92 ? 7.006 -4.878 11.104 1.00 91.38 92 TYR A C 1
ATOM 727 O O . TYR A 1 92 ? 6.262 -5.841 10.911 1.00 91.38 92 TYR A O 1
ATOM 735 N N . ASP A 1 93 ? 6.878 -4.101 12.181 1.00 90.94 93 ASP A N 1
ATOM 736 C CA . ASP A 1 93 ? 5.868 -4.358 13.214 1.00 90.94 93 ASP A CA 1
ATOM 737 C C . ASP A 1 93 ? 4.441 -4.148 12.708 1.00 90.94 93 ASP A C 1
ATOM 739 O O . ASP A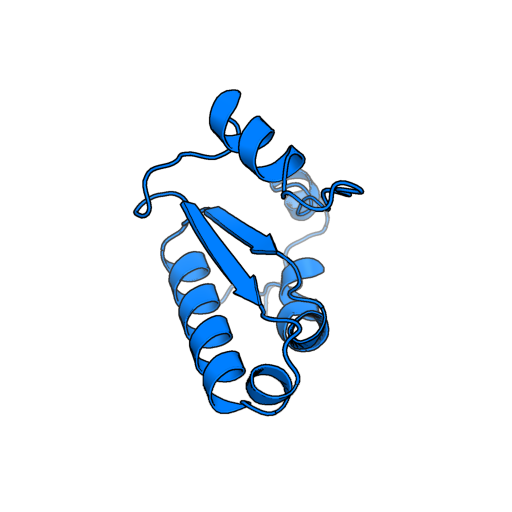 1 93 ? 3.530 -4.883 13.099 1.00 90.94 93 ASP A O 1
ATOM 743 N N . VAL A 1 94 ? 4.253 -3.192 11.792 1.00 90.94 94 VAL A N 1
ATOM 744 C CA . VAL A 1 94 ? 2.965 -2.950 11.137 1.00 90.94 94 VAL A CA 1
ATOM 745 C C . VAL A 1 94 ? 2.580 -4.171 10.315 1.00 90.94 94 VAL A C 1
ATOM 747 O O . VAL A 1 94 ? 1.512 -4.730 10.543 1.00 90.94 94 VAL A O 1
ATOM 750 N N . P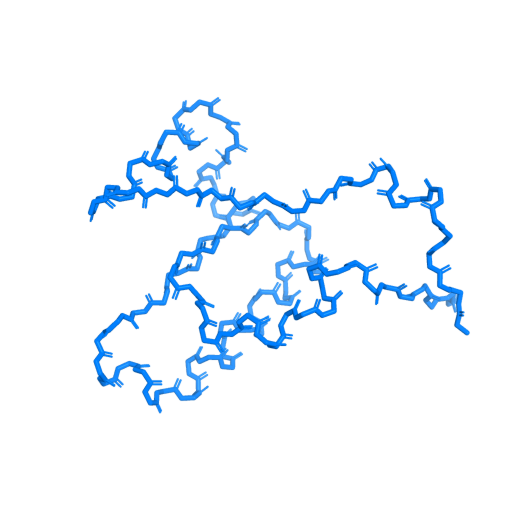HE A 1 95 ? 3.458 -4.651 9.429 1.00 90.56 95 PHE A N 1
ATOM 751 C CA . PHE A 1 95 ? 3.178 -5.808 8.572 1.00 90.56 95 PHE A CA 1
ATOM 752 C C . PHE A 1 95 ? 2.935 -7.100 9.354 1.00 90.56 95 PHE A C 1
ATOM 754 O O . PHE A 1 95 ? 2.097 -7.911 8.953 1.00 90.56 95 PHE A O 1
ATOM 761 N N . ASN A 1 96 ? 3.610 -7.268 10.494 1.00 89.19 96 ASN A N 1
ATOM 762 C CA . ASN A 1 96 ? 3.392 -8.394 11.403 1.00 89.19 96 ASN A CA 1
ATOM 763 C C . ASN A 1 96 ? 2.181 -8.221 12.330 1.00 89.19 96 ASN A C 1
ATOM 765 O O . ASN A 1 96 ? 1.863 -9.130 13.100 1.00 89.19 96 ASN A O 1
ATOM 769 N N . GLN A 1 97 ? 1.484 -7.087 12.243 1.00 89.62 97 GLN A N 1
ATOM 770 C CA . GLN A 1 97 ? 0.318 -6.766 13.061 1.00 89.62 97 GLN A CA 1
ATOM 771 C C . GLN A 1 97 ? 0.620 -6.854 14.566 1.00 89.62 97 GLN A C 1
ATOM 773 O O . GLN A 1 97 ? -0.171 -7.371 15.364 1.00 89.62 97 GLN A O 1
ATOM 778 N N . ASN A 1 98 ? 1.789 -6.347 14.962 1.00 89.12 98 ASN A N 1
ATOM 779 C CA . ASN A 1 98 ? 2.239 -6.261 16.349 1.00 89.12 98 ASN A CA 1
ATOM 780 C C . ASN A 1 98 ? 1.662 -5.010 17.033 1.00 89.12 98 ASN A C 1
ATOM 782 O O . ASN A 1 98 ? 2.396 -4.136 17.486 1.00 89.12 98 ASN A O 1
ATOM 786 N N . PHE A 1 99 ? 0.333 -4.902 17.106 1.00 87.44 99 PHE A N 1
ATOM 787 C CA . PHE A 1 99 ? -0.317 -3.752 17.739 1.00 87.44 99 PHE A CA 1
ATOM 788 C C . PHE A 1 99 ? -0.607 -3.996 19.222 1.00 87.44 99 PHE A C 1
ATOM 790 O O . PHE A 1 99 ? -0.906 -5.113 19.656 1.00 87.44 99 PHE A O 1
ATOM 797 N N . SER A 1 100 ? -0.573 -2.913 19.996 1.00 86.62 100 SER A N 1
ATOM 798 C CA . SER A 1 100 ? -1.024 -2.897 21.384 1.00 86.62 100 SER A CA 1
ATOM 799 C C . SER A 1 100 ? -2.168 -1.908 21.537 1.00 86.62 100 SER A C 1
ATOM 801 O O . SER A 1 100 ? -2.138 -0.823 20.958 1.00 86.62 100 SER A O 1
ATOM 803 N N . ILE A 1 101 ? -3.184 -2.290 22.303 1.00 84.50 101 ILE A N 1
ATOM 804 C CA . ILE A 1 101 ? -4.298 -1.398 22.610 1.00 84.50 101 ILE A CA 1
ATOM 805 C C . ILE A 1 101 ? -3.907 -0.599 23.853 1.00 84.50 101 ILE A C 1
ATOM 807 O O . ILE A 1 101 ? -3.673 -1.182 24.917 1.00 84.50 101 ILE A O 1
ATOM 811 N N . MET A 1 102 ? -3.839 0.726 23.726 1.00 82.75 102 MET A N 1
ATOM 812 C CA . MET A 1 102 ? -3.869 1.614 24.886 1.00 82.75 102 MET A CA 1
ATOM 813 C C . MET A 1 102 ? -5.331 1.915 25.205 1.00 82.75 102 MET A C 1
ATOM 815 O O . MET A 1 102 ? -6.000 2.625 24.460 1.00 82.75 102 MET A O 1
ATOM 819 N N . ALA A 1 103 ? -5.835 1.333 26.293 1.00 74.00 103 ALA A N 1
ATOM 820 C CA . ALA A 1 103 ? -7.077 1.802 26.890 1.00 74.00 103 ALA A CA 1
ATOM 821 C C . ALA A 1 103 ? -6.814 3.207 27.445 1.00 74.00 103 ALA A C 1
ATOM 823 O O . ALA A 1 103 ? -5.863 3.387 28.208 1.00 74.00 103 ALA A O 1
ATOM 824 N N . THR A 1 104 ? -7.603 4.178 26.991 1.00 56.66 104 THR A N 1
ATOM 825 C CA . THR A 1 104 ? -7.643 5.530 27.562 1.00 56.66 104 THR A CA 1
ATOM 826 C C . THR A 1 104 ? -8.814 5.605 28.525 1.00 56.66 104 THR A C 1
ATOM 828 O O . THR A 1 104 ? -9.858 4.996 28.192 1.00 56.66 104 THR A O 1
#